Protein AF-A0A117QM31-F1 (afdb_monomer_lite)

Organism: NCBI:txid68231

InterPro domains:
  IPR046302 Protein of unknown function DUF6417 [PF19981] (13-149)

Structure (mmCIF, N/CA/C/O backbone):
data_AF-A0A117QM31-F1
#
_entry.id   AF-A0A117QM31-F1
#
loop_
_atom_site.group_PDB
_atom_site.id
_atom_site.type_symbol
_atom_site.label_atom_id
_atom_site.label_alt_id
_atom_site.label_comp_id
_atom_site.label_asym_id
_atom_site.label_entity_id
_atom_site.label_seq_id
_atom_site.pdbx_PDB_ins_code
_atom_site.Cartn_x
_atom_site.Cartn_y
_atom_site.Cartn_z
_atom_site.occupancy
_atom_site.B_iso_or_equiv
_atom_site.auth_seq_id
_atom_site.auth_comp_id
_atom_site.auth_asym_id
_atom_site.auth_atom_id
_atom_site.pdbx_PDB_model_num
ATOM 1 N N . MET A 1 1 ? 9.780 -28.186 -18.982 1.00 43.31 1 MET A N 1
ATOM 2 C CA . MET A 1 1 ? 9.742 -26.872 -19.661 1.00 43.31 1 MET A CA 1
ATOM 3 C C . MET A 1 1 ? 8.380 -26.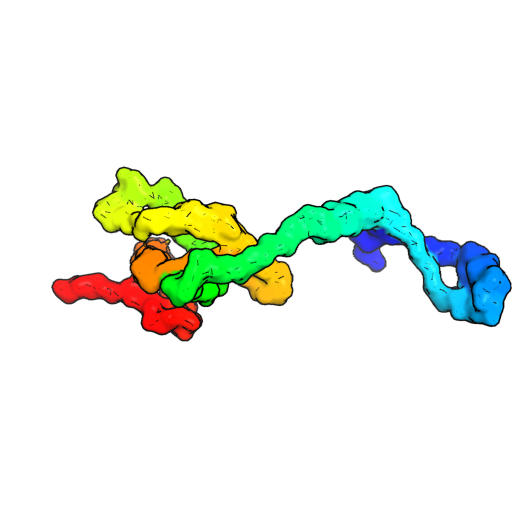261 -19.360 1.00 43.31 1 MET A C 1
ATOM 5 O O . MET A 1 1 ? 7.386 -26.918 -19.627 1.00 43.31 1 MET A O 1
ATOM 9 N N . ASN A 1 2 ? 8.326 -25.115 -18.677 1.00 41.25 2 ASN A N 1
ATOM 10 C CA . ASN A 1 2 ? 7.071 -24.529 -18.189 1.00 41.25 2 ASN A CA 1
ATOM 11 C C . ASN A 1 2 ? 6.237 -24.021 -19.381 1.00 41.25 2 ASN A C 1
ATOM 13 O O . ASN A 1 2 ? 6.721 -23.167 -20.121 1.00 41.25 2 ASN A O 1
ATOM 17 N N . ALA A 1 3 ? 5.011 -24.520 -19.568 1.00 49.22 3 ALA A N 1
ATOM 18 C CA . ALA A 1 3 ? 4.142 -24.196 -20.712 1.00 49.22 3 ALA A CA 1
ATOM 19 C C . ALA A 1 3 ? 3.896 -22.682 -20.905 1.00 49.22 3 ALA A C 1
ATOM 21 O O . ALA A 1 3 ? 3.696 -22.218 -22.026 1.00 49.22 3 ALA A O 1
ATOM 22 N N . ALA A 1 4 ? 3.991 -21.894 -19.829 1.00 49.44 4 ALA A N 1
ATOM 23 C CA . ALA A 1 4 ? 3.883 -20.437 -19.871 1.00 49.44 4 ALA A CA 1
ATOM 24 C C . ALA A 1 4 ? 5.011 -19.756 -20.675 1.00 49.44 4 ALA A C 1
ATOM 26 O O . ALA A 1 4 ? 4.765 -18.759 -21.348 1.00 49.44 4 ALA A O 1
ATOM 27 N N . ALA A 1 5 ? 6.235 -20.300 -20.659 1.00 55.59 5 ALA A N 1
ATOM 28 C CA . ALA A 1 5 ? 7.356 -19.742 -21.422 1.00 55.59 5 ALA A CA 1
ATOM 29 C C . ALA A 1 5 ? 7.197 -19.992 -22.933 1.00 55.59 5 ALA A C 1
ATOM 31 O O . ALA A 1 5 ? 7.524 -19.126 -23.740 1.00 55.59 5 ALA A O 1
ATOM 32 N N . SER A 1 6 ? 6.628 -21.142 -23.306 1.00 61.22 6 SER A N 1
ATOM 33 C CA . SER A 1 6 ? 6.392 -21.542 -24.699 1.00 61.22 6 SER A CA 1
ATOM 34 C C . SER A 1 6 ? 5.368 -20.661 -25.425 1.00 61.22 6 SER A C 1
ATOM 36 O O . SER A 1 6 ? 5.421 -20.539 -26.640 1.00 61.22 6 SER A O 1
ATOM 38 N N . CYS A 1 7 ? 4.445 -20.027 -24.696 1.00 79.94 7 CYS A N 1
ATOM 39 C CA . CYS A 1 7 ? 3.440 -19.119 -25.262 1.00 79.94 7 CYS A CA 1
ATOM 40 C C . CYS A 1 7 ? 4.020 -17.742 -25.640 1.00 79.94 7 CYS A C 1
ATOM 42 O O . CYS A 1 7 ? 3.477 -17.054 -26.501 1.00 79.94 7 CYS A O 1
ATOM 44 N N . LEU A 1 8 ? 5.118 -17.322 -25.005 1.00 88.31 8 LEU A N 1
ATOM 45 C CA . LEU A 1 8 ? 5.682 -15.973 -25.158 1.00 88.31 8 LEU A CA 1
ATOM 46 C C . LEU A 1 8 ? 6.841 -15.924 -26.160 1.00 88.31 8 LEU A C 1
ATOM 48 O O . LEU A 1 8 ? 7.076 -14.898 -26.802 1.00 88.31 8 LEU A O 1
ATOM 52 N N . VAL A 1 9 ? 7.566 -17.031 -26.298 1.00 90.81 9 VAL A N 1
ATOM 53 C CA . VAL A 1 9 ? 8.723 -17.151 -27.185 1.00 90.81 9 VAL A CA 1
ATOM 54 C C . VAL A 1 9 ? 8.710 -18.483 -27.916 1.00 90.81 9 VAL A C 1
ATOM 56 O O . VAL A 1 9 ? 8.513 -19.539 -27.321 1.00 90.81 9 VAL A O 1
ATOM 59 N N . GLU A 1 10 ? 9.000 -18.419 -29.209 1.00 91.06 10 GLU A N 1
ATOM 60 C CA . GLU A 1 10 ? 9.256 -19.582 -30.049 1.00 91.06 10 GLU A CA 1
ATOM 61 C C . GLU A 1 10 ? 10.762 -19.694 -30.275 1.00 91.06 10 GLU A C 1
ATOM 63 O O . GLU A 1 10 ? 11.402 -18.750 -30.750 1.00 91.06 10 GLU A O 1
ATOM 68 N N . LEU A 1 11 ? 11.336 -20.834 -29.892 1.00 91.50 11 LEU A N 1
ATOM 69 C CA . LEU A 1 11 ? 12.743 -21.136 -30.132 1.00 91.50 11 LEU A CA 1
ATOM 70 C C . LEU A 1 11 ? 12.936 -21.527 -31.594 1.00 91.50 11 LEU A C 1
ATOM 72 O O . LEU A 1 11 ? 12.170 -22.326 -32.122 1.00 91.50 11 LEU A O 1
ATOM 76 N N . ALA A 1 12 ? 13.985 -20.991 -32.209 1.00 89.69 12 ALA A N 1
ATOM 77 C CA . ALA A 1 12 ? 14.361 -21.343 -33.565 1.00 89.69 12 ALA A CA 1
ATOM 78 C C . ALA A 1 12 ? 14.808 -22.805 -33.635 1.00 89.69 12 ALA A C 1
ATOM 80 O O . ALA A 1 12 ? 15.574 -23.288 -32.783 1.00 89.69 12 ALA A O 1
ATOM 81 N N . GLU A 1 13 ? 14.377 -23.490 -34.686 1.00 89.69 13 GLU A N 1
ATOM 82 C CA . GLU A 1 13 ? 14.773 -24.868 -34.935 1.00 89.69 13 GLU A CA 1
ATOM 83 C C . GLU A 1 13 ? 16.261 -24.968 -35.306 1.00 89.69 13 GLU A C 1
ATOM 85 O O . GLU A 1 13 ? 16.993 -23.980 -35.430 1.00 89.69 13 GLU A O 1
ATOM 90 N N . ARG A 1 14 ? 16.780 -26.194 -35.410 1.00 89.06 14 ARG A N 1
ATOM 91 C CA . ARG A 1 14 ? 18.199 -26.410 -35.729 1.00 89.06 14 ARG A CA 1
ATOM 92 C C . ARG A 1 14 ? 18.572 -25.827 -37.097 1.00 89.06 14 ARG A C 1
ATOM 94 O O . ARG A 1 14 ? 19.635 -25.217 -37.197 1.00 89.06 14 ARG A O 1
ATOM 101 N N . ASP A 1 15 ? 17.695 -25.964 -38.085 1.00 92.12 15 ASP A N 1
ATOM 102 C CA . ASP A 1 15 ? 17.953 -25.528 -39.459 1.00 92.12 15 ASP A CA 1
ATOM 103 C C . ASP A 1 15 ? 17.874 -24.004 -39.587 1.00 92.12 15 ASP A C 1
ATOM 105 O O . ASP A 1 15 ? 18.784 -23.381 -40.132 1.00 92.12 15 ASP A O 1
ATOM 109 N N . GLU A 1 16 ? 16.883 -23.379 -38.949 1.00 91.00 16 GLU A N 1
ATOM 110 C CA . GLU A 1 16 ? 16.785 -21.918 -38.848 1.00 91.00 16 GLU A CA 1
ATOM 111 C C . GLU A 1 16 ? 18.020 -21.314 -38.154 1.00 91.00 16 GLU A C 1
ATOM 113 O O . GLU A 1 16 ? 18.560 -20.291 -38.581 1.00 91.00 16 GLU A O 1
ATOM 118 N N . ARG A 1 17 ? 18.531 -21.964 -37.096 1.00 93.06 17 ARG A N 1
ATOM 119 C CA . ARG A 1 17 ? 19.780 -21.544 -36.432 1.00 93.06 17 ARG A CA 1
ATOM 120 C C . ARG A 1 17 ? 21.008 -21.714 -37.322 1.00 93.06 17 ARG A C 1
ATOM 122 O O . ARG A 1 17 ? 21.932 -20.903 -37.220 1.00 93.06 17 ARG A O 1
ATOM 129 N N . ALA A 1 18 ? 21.052 -22.743 -38.166 1.00 92.62 18 ALA A N 1
ATOM 130 C CA . ALA A 1 18 ? 22.141 -22.947 -39.117 1.00 92.62 18 ALA A CA 1
ATOM 131 C C . ALA A 1 18 ? 22.131 -21.864 -40.207 1.00 92.62 18 ALA A C 1
ATOM 133 O O . ALA A 1 18 ? 23.174 -21.263 -40.472 1.00 92.62 18 ALA A O 1
ATOM 134 N N . GLU A 1 19 ? 20.956 -21.534 -40.750 1.00 92.50 19 GLU A N 1
ATOM 135 C CA . GLU A 1 19 ? 20.784 -20.435 -41.705 1.00 92.50 19 GLU A CA 1
ATOM 136 C C . GLU A 1 19 ? 21.201 -19.089 -41.088 1.00 92.50 19 GLU A C 1
ATOM 138 O O . GLU A 1 19 ? 21.981 -18.335 -41.673 1.00 92.50 19 GLU A O 1
ATOM 143 N N . LEU A 1 20 ? 20.762 -18.812 -39.856 1.00 91.88 20 LEU A N 1
ATOM 144 C CA . LEU A 1 20 ? 21.165 -17.616 -39.113 1.00 91.88 20 LEU A CA 1
ATOM 145 C C . LEU A 1 20 ? 22.677 -17.569 -38.857 1.00 91.88 20 LEU A C 1
ATOM 147 O O . LEU A 1 20 ? 23.284 -16.505 -38.975 1.00 91.88 20 LEU A O 1
ATOM 151 N N . SER A 1 21 ? 23.297 -18.707 -38.533 1.00 93.62 21 SER A N 1
ATOM 152 C CA . SER A 1 21 ? 24.749 -18.792 -38.322 1.00 93.62 21 SER A CA 1
ATOM 153 C C . SER A 1 21 ? 25.527 -18.471 -39.597 1.00 93.62 21 SER A C 1
ATOM 155 O O . SER A 1 21 ? 26.511 -17.733 -39.545 1.00 93.62 21 SER A O 1
ATOM 157 N N . ALA A 1 22 ? 25.061 -18.982 -40.741 1.00 95.19 22 ALA A N 1
ATOM 158 C CA . ALA A 1 22 ? 25.653 -18.707 -42.045 1.00 95.19 22 ALA A CA 1
ATOM 159 C C . ALA A 1 22 ? 25.530 -17.221 -42.416 1.00 95.19 22 ALA A C 1
ATOM 161 O O . ALA A 1 22 ? 26.513 -16.605 -42.820 1.00 95.19 22 ALA A O 1
ATOM 162 N N . ARG A 1 23 ? 24.353 -16.614 -42.205 1.00 94.62 23 ARG A N 1
ATOM 163 C CA . ARG A 1 23 ? 24.112 -15.188 -42.498 1.00 94.62 23 ARG A CA 1
ATOM 164 C C . ARG A 1 23 ? 24.924 -14.248 -41.607 1.00 94.62 23 ARG A C 1
ATOM 166 O O . ARG A 1 23 ? 25.343 -13.193 -42.066 1.00 94.62 23 ARG A O 1
ATOM 173 N N . LEU A 1 24 ? 25.143 -14.611 -40.342 1.00 93.88 24 LEU A N 1
ATOM 174 C CA . LEU A 1 24 ? 25.877 -13.786 -39.376 1.00 93.88 24 LEU A CA 1
ATOM 175 C C . LEU A 1 24 ? 27.393 -14.041 -39.371 1.00 93.88 24 LEU A C 1
ATOM 177 O O . LEU A 1 24 ? 28.107 -13.369 -38.627 1.00 93.88 24 LEU A O 1
ATOM 181 N N . GLY A 1 25 ? 27.883 -15.023 -40.137 1.00 94.88 25 GLY A N 1
ATOM 182 C CA . GLY A 1 25 ? 29.301 -15.395 -40.174 1.00 94.88 25 GLY A CA 1
ATOM 183 C C . GLY A 1 25 ? 29.847 -15.916 -38.838 1.00 94.88 25 GLY A C 1
ATOM 184 O O . GLY A 1 25 ? 31.057 -15.915 -38.623 1.00 94.88 25 GLY A O 1
ATOM 185 N N . ARG A 1 26 ? 28.971 -16.332 -37.911 1.00 94.12 26 ARG A N 1
ATOM 186 C CA . ARG A 1 26 ? 29.349 -16.842 -36.586 1.00 94.12 26 ARG A CA 1
ATOM 187 C C . ARG A 1 26 ? 28.333 -17.859 -36.059 1.00 94.12 26 ARG A C 1
ATOM 189 O O . ARG A 1 26 ? 27.147 -17.727 -36.355 1.00 94.12 26 ARG A O 1
ATOM 196 N N . PRO A 1 27 ? 28.747 -18.822 -35.218 1.00 93.25 27 PRO A N 1
ATOM 197 C CA . PRO A 1 27 ? 27.827 -19.811 -34.661 1.00 93.25 27 PRO A CA 1
ATOM 198 C C . PRO A 1 27 ? 26.738 -19.193 -33.767 1.00 93.25 27 PRO A C 1
ATOM 200 O O . PRO A 1 27 ? 27.039 -18.519 -32.778 1.00 93.25 27 PRO A O 1
ATOM 203 N N . VAL A 1 28 ? 25.472 -19.492 -34.062 1.00 93.31 28 VAL A N 1
ATOM 204 C CA . VAL A 1 28 ? 24.299 -19.128 -33.253 1.00 93.31 28 VAL A CA 1
ATOM 205 C C . VAL A 1 28 ? 23.894 -20.318 -32.385 1.00 93.31 28 VAL A C 1
ATOM 207 O O . VAL A 1 28 ? 23.350 -21.311 -32.861 1.00 93.31 28 VAL A O 1
ATOM 210 N N . ARG A 1 29 ? 24.161 -20.229 -31.076 1.00 91.44 29 ARG A N 1
ATOM 211 C CA . ARG A 1 29 ? 23.868 -21.319 -30.123 1.00 91.44 29 ARG A CA 1
ATOM 212 C C . ARG A 1 29 ? 22.375 -21.438 -29.803 1.00 91.44 29 ARG A C 1
ATOM 214 O O . ARG A 1 29 ? 21.865 -22.541 -29.616 1.00 91.44 29 ARG A O 1
ATOM 221 N N . TRP A 1 30 ? 21.666 -20.316 -29.791 1.00 91.06 30 TRP A N 1
ATOM 222 C CA . TRP A 1 30 ? 20.224 -20.235 -29.587 1.00 91.06 30 TRP A CA 1
ATOM 223 C C . TRP A 1 30 ? 19.682 -19.023 -30.344 1.00 91.06 30 TRP A C 1
ATOM 225 O O . TRP A 1 30 ? 20.381 -18.023 -30.503 1.00 91.06 30 TRP A O 1
ATOM 235 N N . ALA A 1 31 ? 18.443 -19.120 -30.808 1.00 90.62 31 ALA A N 1
ATOM 236 C CA . ALA A 1 31 ? 17.690 -17.992 -31.328 1.00 90.62 31 ALA A CA 1
ATOM 237 C C . ALA A 1 31 ? 16.227 -18.180 -30.930 1.00 90.62 31 ALA A C 1
ATOM 239 O O . ALA A 1 31 ? 15.764 -19.310 -30.775 1.00 90.62 31 ALA A O 1
ATOM 240 N N . ALA A 1 32 ? 15.526 -17.075 -30.715 1.00 91.06 32 ALA A N 1
ATOM 241 C CA . ALA A 1 32 ? 14.117 -17.078 -30.367 1.00 91.06 32 ALA A CA 1
ATOM 242 C C . ALA A 1 32 ? 13.434 -15.877 -31.012 1.00 91.06 32 ALA A C 1
ATOM 244 O O . ALA A 1 32 ? 14.038 -14.807 -31.130 1.00 91.06 32 ALA A O 1
ATOM 245 N N . ARG A 1 33 ? 12.166 -16.038 -31.382 1.00 90.44 33 ARG A N 1
ATOM 246 C CA . ARG A 1 33 ? 11.292 -14.933 -31.777 1.00 90.44 33 ARG A CA 1
ATOM 247 C C . ARG A 1 33 ? 10.183 -14.770 -30.746 1.00 90.44 33 ARG A C 1
ATOM 249 O O . ARG A 1 33 ? 9.659 -15.752 -30.228 1.00 90.44 33 ARG A O 1
ATOM 256 N N . LEU A 1 34 ? 9.821 -13.523 -30.451 1.00 92.69 34 LEU A N 1
ATOM 257 C CA . LEU A 1 34 ? 8.624 -13.248 -29.659 1.00 92.69 34 LEU A CA 1
ATOM 258 C C . LEU A 1 34 ? 7.390 -13.679 -30.458 1.00 92.69 34 LEU A C 1
ATOM 260 O O . LEU A 1 34 ? 7.255 -13.307 -31.631 1.00 92.69 34 LEU A O 1
ATOM 264 N N . THR A 1 35 ? 6.492 -14.415 -29.809 1.00 92.81 35 THR A N 1
ATOM 265 C CA . THR A 1 35 ? 5.146 -14.683 -30.332 1.00 92.81 35 THR A CA 1
ATOM 266 C C . THR A 1 35 ? 4.326 -13.389 -30.354 1.00 92.81 35 THR A C 1
ATOM 268 O O . THR A 1 35 ? 4.776 -12.343 -29.876 1.00 92.81 35 THR A O 1
ATOM 271 N N . ARG A 1 36 ? 3.096 -13.426 -30.886 1.00 92.44 36 ARG A N 1
ATOM 272 C CA . ARG A 1 36 ? 2.185 -12.268 -30.797 1.00 92.44 36 ARG A CA 1
ATOM 273 C C . ARG A 1 36 ? 1.912 -11.902 -29.336 1.00 92.44 36 ARG A C 1
ATOM 275 O O . ARG A 1 36 ? 2.125 -10.761 -28.953 1.00 92.44 36 ARG A O 1
ATOM 282 N N . GLN A 1 37 ? 1.596 -12.897 -28.510 1.00 91.62 37 GLN A N 1
ATOM 283 C CA . GLN A 1 37 ? 1.377 -12.736 -27.073 1.00 91.62 37 GLN A CA 1
ATOM 284 C C . GLN A 1 37 ? 2.633 -12.216 -26.359 1.00 91.62 37 GLN A C 1
ATOM 286 O O . GLN A 1 37 ? 2.539 -11.348 -25.497 1.00 91.62 37 GLN A O 1
ATOM 291 N N . GLY A 1 38 ? 3.822 -12.696 -26.738 1.00 92.25 38 GLY A N 1
ATOM 292 C CA . GLY A 1 38 ? 5.091 -12.192 -26.211 1.00 92.25 38 GLY A CA 1
ATOM 293 C C . GLY A 1 38 ? 5.357 -10.729 -26.570 1.00 92.25 38 GLY A C 1
ATOM 294 O O . GLY A 1 38 ? 5.857 -9.973 -25.737 1.00 92.25 38 GLY A O 1
ATOM 295 N N . ARG A 1 39 ? 4.999 -10.306 -27.789 1.00 93.44 39 ARG A N 1
ATOM 296 C CA . ARG A 1 39 ? 5.086 -8.900 -28.218 1.00 93.44 39 ARG A CA 1
ATOM 297 C C . ARG A 1 39 ? 4.091 -8.021 -27.471 1.00 93.44 39 ARG A C 1
ATOM 299 O O . ARG A 1 39 ? 4.497 -6.968 -26.990 1.00 93.44 39 ARG A O 1
ATOM 306 N N . ASP A 1 40 ? 2.847 -8.469 -27.328 1.00 93.38 40 ASP A N 1
ATOM 307 C CA . ASP A 1 40 ? 1.803 -7.738 -26.604 1.00 93.38 40 ASP A CA 1
ATOM 308 C C . ASP A 1 40 ? 2.169 -7.577 -25.126 1.00 93.38 40 ASP A C 1
ATOM 310 O O . ASP A 1 40 ? 2.065 -6.482 -24.580 1.00 93.38 40 ASP A O 1
ATOM 314 N N . LEU A 1 41 ? 2.692 -8.631 -24.490 1.00 87.19 41 LEU A N 1
ATOM 315 C CA . LEU A 1 41 ? 3.193 -8.567 -23.118 1.00 87.19 41 LEU A CA 1
ATOM 316 C C . LEU A 1 41 ? 4.351 -7.574 -22.982 1.00 87.19 41 LEU A C 1
ATOM 318 O O . LEU A 1 41 ? 4.386 -6.798 -22.030 1.00 87.19 41 LEU A O 1
ATOM 322 N N . LEU A 1 42 ? 5.307 -7.596 -23.914 1.00 88.00 42 LEU A N 1
ATOM 323 C CA . LEU A 1 42 ? 6.457 -6.695 -23.873 1.00 88.00 42 LEU A CA 1
ATOM 324 C C . LEU A 1 42 ? 6.045 -5.237 -24.111 1.00 88.00 42 LEU A C 1
ATOM 326 O O . LEU A 1 42 ? 6.581 -4.344 -23.455 1.00 88.00 42 LEU A O 1
ATOM 330 N N . LEU A 1 43 ? 5.082 -4.996 -25.003 1.00 90.81 43 LEU A N 1
ATOM 331 C CA . LEU A 1 43 ? 4.476 -3.682 -25.196 1.00 90.81 43 LEU A CA 1
ATOM 332 C C . LEU A 1 43 ? 3.761 -3.233 -23.920 1.00 90.81 43 LEU A C 1
ATOM 334 O O . LEU A 1 43 ? 4.089 -2.179 -23.390 1.00 90.81 43 LEU A O 1
ATOM 338 N N . TYR A 1 44 ? 2.870 -4.064 -23.375 1.00 81.81 44 TYR A N 1
ATOM 339 C CA . TYR A 1 44 ? 2.133 -3.774 -22.147 1.00 81.81 44 TYR A CA 1
ATOM 340 C C . TYR A 1 44 ? 3.071 -3.452 -20.981 1.00 81.81 44 TYR A C 1
ATOM 342 O O . TYR A 1 44 ? 2.910 -2.429 -20.324 1.00 81.81 44 TYR A O 1
ATOM 350 N N . ALA A 1 45 ? 4.092 -4.282 -20.752 1.00 79.75 45 ALA A N 1
ATOM 351 C CA . ALA A 1 45 ? 5.060 -4.080 -19.680 1.00 79.75 45 ALA A CA 1
ATOM 352 C C . ALA A 1 45 ? 5.851 -2.770 -19.836 1.00 79.75 45 ALA A C 1
ATOM 3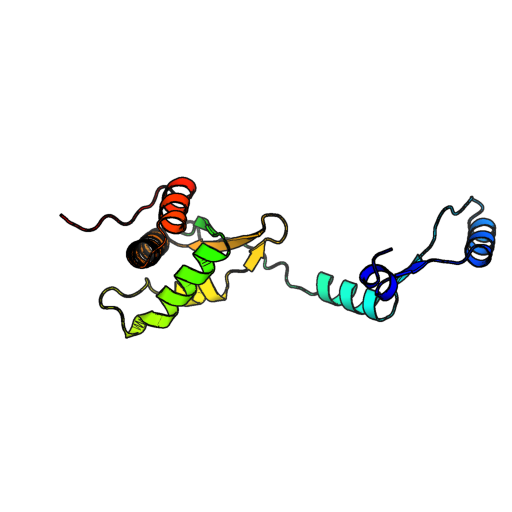54 O O . ALA A 1 45 ? 6.141 -2.124 -18.834 1.00 79.75 45 ALA A O 1
ATOM 355 N N . ARG A 1 46 ? 6.181 -2.365 -21.070 1.00 76.38 46 ARG A N 1
ATOM 356 C CA . ARG A 1 46 ? 6.850 -1.083 -21.358 1.00 76.38 46 ARG A CA 1
ATOM 357 C C . ARG A 1 46 ? 5.917 0.120 -21.268 1.00 76.38 46 ARG A C 1
ATOM 359 O O . ARG A 1 46 ? 6.379 1.214 -20.973 1.00 76.38 46 ARG A O 1
ATOM 366 N N . SER A 1 47 ? 4.638 -0.077 -21.563 1.00 75.44 47 SER A N 1
ATOM 367 C CA . SER A 1 47 ? 3.606 0.957 -21.504 1.00 75.44 47 SER A CA 1
ATOM 368 C C . SER A 1 47 ? 3.040 1.149 -20.107 1.00 75.44 47 SER A C 1
ATOM 370 O O . SER A 1 47 ? 2.336 2.131 -19.881 1.00 75.44 47 SER A O 1
ATOM 372 N N . GLN A 1 48 ? 3.321 0.240 -19.169 1.00 63.78 48 GLN A N 1
ATOM 373 C CA . GLN A 1 48 ? 3.000 0.505 -17.779 1.00 63.78 48 GLN A CA 1
ATOM 374 C C . GLN A 1 48 ? 3.736 1.775 -17.359 1.00 63.78 48 GLN A C 1
ATOM 376 O O . GLN A 1 48 ? 4.961 1.828 -17.498 1.00 63.78 48 GLN A O 1
ATOM 381 N N . PRO A 1 49 ? 3.016 2.782 -16.841 1.00 55.56 49 PRO A N 1
ATOM 382 C CA . PRO A 1 49 ? 3.663 3.926 -16.245 1.00 55.56 49 PRO A CA 1
ATOM 383 C C . PRO A 1 49 ? 4.571 3.378 -15.151 1.00 55.56 49 PRO A C 1
ATOM 385 O O . PRO A 1 49 ? 4.100 2.811 -14.162 1.00 55.56 49 PRO A O 1
ATOM 388 N N . PHE A 1 50 ? 5.881 3.527 -15.327 1.00 51.84 50 PHE A N 1
ATOM 389 C CA . PHE A 1 50 ? 6.735 3.654 -14.167 1.00 51.84 50 PHE A CA 1
ATOM 390 C C . PHE A 1 50 ? 6.319 5.005 -13.602 1.00 51.84 50 PHE A C 1
ATOM 392 O O . PHE A 1 50 ? 6.757 6.036 -14.104 1.00 51.84 50 PHE A O 1
ATOM 399 N N . ALA A 1 51 ? 5.313 5.004 -12.720 1.00 55.19 51 ALA A N 1
ATOM 400 C CA . ALA A 1 51 ? 4.897 6.224 -12.060 1.00 55.19 51 ALA A CA 1
ATOM 401 C C . ALA A 1 51 ? 6.165 6.756 -11.412 1.00 55.19 51 ALA A C 1
ATOM 403 O O . ALA A 1 51 ? 6.764 6.075 -10.576 1.00 55.19 51 ALA A O 1
ATOM 404 N N . ASP A 1 52 ? 6.639 7.892 -11.910 1.00 53.69 52 ASP A N 1
ATOM 405 C CA . ASP A 1 52 ? 7.772 8.551 -11.311 1.00 53.69 52 ASP A CA 1
ATOM 406 C C . ASP A 1 52 ? 7.321 8.879 -9.892 1.00 53.69 52 ASP A C 1
ATOM 408 O O . ASP A 1 52 ? 6.374 9.638 -9.675 1.00 53.69 52 ASP A O 1
ATOM 412 N N . TYR A 1 53 ? 7.906 8.177 -8.928 1.00 60.34 53 TYR A N 1
ATOM 413 C CA . TYR A 1 53 ? 7.579 8.278 -7.514 1.00 60.34 53 TYR A CA 1
ATOM 414 C C . TYR A 1 53 ? 8.238 9.536 -6.958 1.00 60.34 53 TYR A C 1
ATOM 416 O O . TYR A 1 53 ? 8.981 9.488 -5.986 1.00 60.34 53 TYR A O 1
ATOM 424 N N . ALA A 1 54 ? 8.032 10.674 -7.610 1.00 66.25 54 ALA A N 1
ATOM 425 C CA . ALA A 1 54 ? 8.482 11.933 -7.068 1.00 66.25 54 ALA A CA 1
ATOM 426 C C . ALA A 1 54 ? 7.659 12.220 -5.809 1.00 66.25 54 ALA A C 1
ATOM 428 O O . ALA A 1 54 ? 6.426 12.139 -5.821 1.00 66.25 54 ALA A O 1
ATOM 429 N N . ALA A 1 55 ? 8.349 12.537 -4.714 1.00 72.81 55 ALA A N 1
ATOM 430 C CA . ALA A 1 55 ? 7.684 12.996 -3.509 1.00 72.81 55 ALA A CA 1
ATOM 431 C C . ALA A 1 55 ? 6.841 14.242 -3.853 1.00 72.81 55 ALA A C 1
ATOM 433 O O . ALA A 1 55 ? 7.359 15.149 -4.509 1.00 72.81 55 ALA A O 1
ATOM 434 N N . PRO A 1 56 ? 5.573 14.324 -3.413 1.00 81.00 56 PRO A N 1
ATOM 435 C CA . PRO A 1 56 ? 4.722 15.481 -3.689 1.00 81.00 56 PRO A CA 1
ATOM 436 C C . PRO A 1 56 ? 5.151 16.758 -2.945 1.00 81.00 56 PRO A C 1
ATOM 438 O O . PRO A 1 56 ? 4.546 17.805 -3.150 1.00 81.00 56 PRO A O 1
ATOM 441 N N . GLY A 1 57 ? 6.192 16.679 -2.112 1.00 85.00 57 GLY A N 1
ATOM 442 C CA . GLY A 1 57 ? 6.763 17.780 -1.344 1.00 85.00 57 GLY A CA 1
ATOM 443 C C . GLY A 1 57 ? 7.733 17.266 -0.267 1.00 85.00 57 GLY A C 1
ATOM 444 O O . GLY A 1 57 ? 7.802 16.053 -0.041 1.00 85.00 57 GLY A O 1
ATOM 445 N N . PRO A 1 58 ? 8.510 18.151 0.383 1.00 85.75 58 PRO A N 1
ATOM 446 C CA . PRO A 1 58 ? 9.452 17.792 1.451 1.00 85.75 58 PRO A CA 1
ATOM 447 C C . PRO A 1 58 ? 8.790 17.247 2.731 1.00 85.75 58 PRO A C 1
ATOM 449 O O . PRO A 1 58 ? 9.446 16.563 3.510 1.00 85.75 58 PRO A O 1
ATOM 452 N N . GLU A 1 59 ? 7.509 17.534 2.953 1.00 90.50 59 GLU A N 1
ATOM 453 C CA . GLU A 1 59 ? 6.697 17.041 4.071 1.00 90.50 59 GLU A CA 1
ATOM 454 C C . GLU A 1 59 ? 6.289 15.568 3.919 1.00 90.50 59 GLU A C 1
ATOM 456 O O . GLU A 1 59 ? 5.838 14.936 4.875 1.00 90.50 59 GLU A O 1
ATOM 461 N N . TYR A 1 60 ? 6.455 15.010 2.718 1.00 91.62 60 TYR A N 1
ATOM 462 C CA . TYR A 1 60 ? 6.079 13.642 2.414 1.00 91.62 60 TYR A CA 1
ATOM 463 C C . TYR A 1 60 ? 7.262 12.690 2.536 1.00 91.62 60 TYR A C 1
ATOM 465 O O . TYR A 1 60 ? 8.309 12.859 1.908 1.00 91.62 60 TYR A O 1
ATOM 473 N N . ARG A 1 61 ? 7.051 11.600 3.269 1.00 93.19 61 ARG A N 1
ATOM 474 C CA . ARG A 1 61 ? 8.003 10.501 3.393 1.00 93.19 61 ARG A CA 1
ATOM 475 C C . ARG A 1 61 ? 7.556 9.314 2.554 1.00 93.19 61 ARG A C 1
ATOM 477 O O . ARG A 1 61 ? 6.375 8.969 2.532 1.00 93.19 61 ARG A O 1
ATOM 484 N N . LEU A 1 62 ? 8.511 8.665 1.890 1.00 92.56 62 LEU A N 1
ATOM 485 C CA . LEU A 1 62 ? 8.266 7.371 1.263 1.00 92.56 62 LEU A CA 1
ATOM 486 C C . LEU A 1 62 ? 8.015 6.323 2.352 1.00 92.56 62 LEU A C 1
ATOM 488 O O . LEU A 1 62 ? 8.870 6.076 3.201 1.00 92.56 62 LEU A O 1
ATOM 492 N N . VAL A 1 63 ? 6.857 5.683 2.287 1.00 93.94 63 VAL A N 1
ATOM 493 C CA . VAL A 1 63 ? 6.439 4.595 3.162 1.00 93.94 63 VAL A CA 1
ATOM 494 C C . VAL A 1 63 ? 6.285 3.339 2.321 1.00 93.94 63 VAL A C 1
ATOM 496 O O . VAL A 1 63 ? 5.588 3.331 1.305 1.00 93.94 63 VAL A O 1
ATOM 499 N N . GLU A 1 64 ? 6.941 2.265 2.755 1.00 94.19 64 GLU A N 1
ATOM 500 C CA . GLU A 1 64 ? 6.804 0.947 2.149 1.00 94.19 64 GLU A CA 1
ATOM 501 C C . GLU A 1 64 ? 5.943 0.048 3.037 1.00 94.19 64 GLU A C 1
ATOM 503 O O . GLU A 1 64 ? 6.275 -0.194 4.201 1.00 94.19 64 GLU A O 1
ATOM 508 N N . LEU A 1 65 ? 4.849 -0.468 2.476 1.00 95.38 65 LEU A N 1
ATOM 509 C CA . LEU A 1 65 ? 3.919 -1.371 3.149 1.00 95.38 65 LEU A CA 1
ATOM 510 C C . LEU A 1 65 ? 3.970 -2.769 2.539 1.00 95.38 65 LEU A C 1
ATOM 512 O O . LEU A 1 65 ? 4.080 -2.945 1.328 1.00 95.38 65 LEU A O 1
ATOM 516 N N . MET A 1 66 ? 3.833 -3.789 3.376 1.00 94.62 66 MET A N 1
ATOM 517 C CA . MET A 1 66 ? 3.570 -5.148 2.905 1.00 94.62 66 MET A CA 1
ATOM 518 C C . MET A 1 66 ? 2.152 -5.270 2.337 1.00 94.62 66 MET A C 1
ATOM 520 O O . MET A 1 66 ? 1.288 -4.484 2.722 1.00 94.62 66 MET A O 1
ATOM 524 N N . PRO A 1 67 ? 1.870 -6.271 1.479 1.00 94.81 67 PRO A N 1
ATOM 525 C CA . PRO A 1 67 ? 0.515 -6.529 0.997 1.00 94.81 67 PRO A CA 1
ATOM 526 C C . PRO A 1 67 ? -0.521 -6.608 2.126 1.00 94.81 67 PRO A C 1
ATOM 528 O O . PRO A 1 67 ? -1.527 -5.917 2.050 1.00 94.81 67 PRO A O 1
ATOM 531 N N . SER A 1 68 ? -0.232 -7.315 3.227 1.00 94.06 68 SER A N 1
ATOM 532 C CA . SER A 1 68 ? -1.169 -7.407 4.360 1.00 94.06 68 SER A CA 1
ATOM 533 C C . SER A 1 68 ? -1.396 -6.072 5.080 1.00 94.06 68 SER A C 1
ATOM 535 O O . SER A 1 68 ? -2.518 -5.762 5.469 1.00 94.06 68 SER A O 1
ATOM 537 N N . GLN A 1 69 ? -0.357 -5.240 5.212 1.00 96.12 69 GLN A N 1
ATOM 538 C CA . GLN A 1 69 ? -0.497 -3.884 5.753 1.00 96.12 69 GLN A CA 1
ATOM 539 C C . GLN A 1 69 ? -1.326 -3.003 4.811 1.00 96.12 69 GLN A C 1
ATOM 541 O O . GLN A 1 69 ? -2.182 -2.256 5.273 1.00 96.12 69 GLN A O 1
ATOM 546 N N . MET A 1 70 ? -1.104 -3.107 3.498 1.00 96.81 70 MET A N 1
ATOM 547 C CA . MET A 1 70 ? -1.887 -2.389 2.492 1.00 96.81 70 MET A CA 1
ATOM 548 C C . MET A 1 70 ? -3.363 -2.811 2.527 1.00 96.81 70 MET A C 1
ATOM 550 O O . MET A 1 70 ? -4.239 -1.952 2.487 1.00 96.81 70 MET A O 1
ATOM 554 N N . ASP A 1 71 ? -3.653 -4.104 2.668 1.00 95.94 71 ASP A N 1
ATOM 555 C CA . ASP A 1 71 ? -5.025 -4.608 2.782 1.00 95.94 71 ASP A CA 1
ATOM 556 C C . ASP A 1 71 ? -5.718 -4.091 4.051 1.00 95.94 71 ASP A C 1
ATOM 558 O O . ASP A 1 71 ? -6.859 -3.625 3.989 1.00 95.94 71 ASP A O 1
ATOM 562 N N . ALA A 1 72 ? -5.015 -4.085 5.190 1.00 95.62 72 ALA A N 1
ATOM 563 C CA . ALA A 1 72 ? -5.532 -3.528 6.439 1.00 95.62 72 ALA A CA 1
ATOM 564 C C . ALA A 1 72 ? -5.851 -2.027 6.316 1.00 95.62 72 ALA A C 1
ATOM 566 O O . ALA A 1 72 ? -6.894 -1.574 6.789 1.00 95.62 72 ALA A O 1
ATOM 567 N N . ILE A 1 73 ? -4.987 -1.258 5.646 1.00 96.88 73 ILE A N 1
ATOM 568 C CA . ILE A 1 73 ? -5.201 0.178 5.450 1.00 96.88 73 ILE A CA 1
ATOM 569 C C . ILE A 1 73 ? -6.309 0.466 4.438 1.00 96.88 73 ILE A C 1
ATOM 571 O O . ILE A 1 73 ? -7.110 1.360 4.687 1.00 96.88 73 ILE A O 1
ATOM 575 N N . ARG A 1 74 ? -6.438 -0.315 3.361 1.00 97.44 74 ARG A N 1
ATOM 576 C CA . ARG A 1 74 ? -7.579 -0.206 2.436 1.00 97.44 74 ARG A CA 1
ATOM 577 C C . ARG A 1 74 ? -8.908 -0.433 3.144 1.00 97.44 74 ARG A C 1
ATOM 579 O O . ARG A 1 74 ? -9.862 0.304 2.907 1.00 97.44 74 ARG A O 1
ATOM 586 N N . LEU A 1 75 ? -8.968 -1.430 4.029 1.00 96.25 75 LEU A N 1
ATOM 587 C CA . LEU A 1 75 ? -10.150 -1.659 4.854 1.00 96.25 75 LEU A CA 1
ATOM 588 C C . LEU A 1 75 ? -10.412 -0.459 5.772 1.00 96.25 75 LEU A C 1
ATOM 590 O O . LEU A 1 75 ? -11.531 0.046 5.800 1.00 96.25 75 LEU A O 1
ATOM 594 N N . PHE A 1 76 ? -9.389 0.024 6.479 1.00 96.31 76 PHE A N 1
ATOM 595 C CA . PHE A 1 76 ? -9.503 1.186 7.361 1.00 96.31 76 PHE A CA 1
ATOM 596 C C . PHE A 1 76 ? -10.030 2.431 6.629 1.00 96.31 76 PHE A C 1
ATOM 598 O O . PHE A 1 76 ? -11.001 3.030 7.087 1.00 96.31 76 PHE A O 1
ATOM 605 N N . THR A 1 77 ? -9.469 2.782 5.467 1.00 97.12 77 THR A N 1
ATOM 606 C CA . THR A 1 77 ? -9.928 3.944 4.690 1.00 97.12 77 THR A CA 1
ATOM 607 C C . THR A 1 77 ? -11.329 3.745 4.119 1.00 97.12 77 THR A C 1
ATOM 609 O O . THR A 1 77 ? -12.110 4.686 4.106 1.00 97.12 77 THR A O 1
ATOM 612 N N . SER A 1 78 ? -11.707 2.518 3.739 1.00 96.50 78 SER A N 1
ATOM 613 C CA . SER A 1 78 ? -13.072 2.221 3.267 1.00 96.50 78 SER A CA 1
ATOM 614 C C . SER A 1 78 ? -14.159 2.392 4.338 1.00 96.50 78 SER A C 1
ATOM 616 O O . SER A 1 78 ? -15.347 2.443 4.020 1.00 96.50 78 SER A O 1
ATOM 618 N N . LEU A 1 79 ? -13.765 2.458 5.613 1.00 96.25 79 LEU A N 1
ATOM 619 C CA . LEU A 1 79 ? -14.660 2.630 6.754 1.00 96.25 79 LEU A CA 1
ATOM 620 C C . LEU A 1 79 ? -14.692 4.076 7.271 1.00 96.25 79 LEU A C 1
ATOM 622 O O . LEU A 1 79 ? -15.301 4.298 8.316 1.00 96.25 79 LEU A O 1
ATOM 626 N N . ALA A 1 80 ? -14.082 5.042 6.572 1.00 92.69 80 ALA A N 1
ATOM 627 C CA . ALA A 1 80 ? -13.926 6.426 7.033 1.00 92.69 80 ALA A CA 1
ATOM 628 C C . ALA A 1 80 ? -15.217 7.027 7.619 1.00 92.69 80 ALA A C 1
ATOM 630 O O . ALA A 1 80 ? -15.223 7.443 8.775 1.00 92.69 80 ALA A O 1
ATOM 631 N N . ASP A 1 81 ? -16.331 6.949 6.887 1.00 93.19 81 ASP A N 1
ATOM 632 C CA . ASP A 1 81 ? -17.626 7.521 7.298 1.00 93.19 81 ASP A CA 1
ATOM 633 C C . ASP A 1 81 ? -18.287 6.810 8.494 1.00 93.19 81 ASP A C 1
ATOM 635 O O . ASP A 1 81 ? -19.295 7.271 9.029 1.00 93.19 81 ASP A O 1
ATOM 639 N N . ARG A 1 82 ? -17.763 5.649 8.901 1.00 95.44 82 ARG A N 1
ATOM 640 C CA . ARG A 1 82 ? -18.307 4.818 9.988 1.00 95.44 82 ARG A CA 1
ATOM 641 C C . ARG A 1 82 ? -17.454 4.859 11.251 1.00 95.44 82 ARG A C 1
ATOM 643 O O . ARG A 1 82 ? -17.897 4.380 12.294 1.00 95.44 82 ARG A O 1
ATOM 650 N N . LEU A 1 83 ? -16.231 5.376 11.163 1.00 94.75 83 LEU A N 1
ATOM 651 C CA . LEU A 1 83 ? -15.301 5.438 12.282 1.00 94.75 83 LEU A CA 1
ATOM 652 C C . LEU A 1 83 ? -15.458 6.760 13.034 1.00 94.75 83 LEU A C 1
ATOM 654 O O . LEU A 1 83 ? -15.594 7.823 12.436 1.00 94.75 83 LEU A O 1
ATOM 658 N N . GLN A 1 84 ? -15.396 6.700 14.366 1.00 94.62 84 GLN A N 1
ATOM 659 C CA . GLN A 1 84 ? -15.387 7.913 15.192 1.00 94.62 84 GLN A CA 1
ATOM 660 C C . GLN A 1 84 ? -14.075 8.693 15.036 1.00 94.62 84 GLN A C 1
ATOM 662 O O . GLN A 1 84 ? -14.080 9.920 15.026 1.00 94.62 84 GLN A O 1
ATOM 667 N N . ILE A 1 85 ? -12.957 7.975 14.895 1.00 94.31 85 ILE A N 1
ATOM 668 C CA . ILE A 1 85 ? -11.662 8.547 14.528 1.00 94.31 85 ILE A CA 1
ATOM 669 C C . ILE A 1 85 ? -11.457 8.253 13.048 1.00 94.31 85 ILE A C 1
ATOM 671 O O . ILE A 1 85 ? -11.168 7.118 12.663 1.00 94.31 85 ILE A O 1
ATOM 675 N N . GLN A 1 86 ? -11.657 9.276 12.224 1.00 94.38 86 GLN A N 1
ATOM 676 C CA . GLN A 1 86 ? -11.553 9.150 10.778 1.00 94.38 86 GLN A CA 1
ATOM 677 C C . GLN A 1 86 ? -10.084 9.034 10.333 1.00 94.38 86 GLN A C 1
ATOM 679 O O . GLN A 1 86 ? -9.184 9.556 11.005 1.00 94.38 86 GLN A O 1
ATOM 684 N N . PRO A 1 87 ? -9.820 8.362 9.198 1.00 96.75 87 PRO A N 1
ATOM 685 C CA . PRO A 1 87 ? -8.543 8.463 8.509 1.00 96.75 87 PRO A CA 1
ATOM 686 C C . PRO A 1 87 ? -8.172 9.926 8.248 1.00 96.75 87 PRO A C 1
ATOM 688 O O . PRO A 1 87 ? -9.045 10.772 8.055 1.00 96.75 87 PRO A O 1
ATOM 691 N N . GLN A 1 88 ? -6.876 10.228 8.222 1.00 97.12 88 GLN A N 1
ATOM 692 C CA . GLN A 1 88 ? -6.425 11.569 7.851 1.00 97.12 88 GLN A CA 1
ATOM 693 C C . GLN A 1 88 ? -6.865 11.921 6.421 1.00 97.12 88 GLN A C 1
ATOM 695 O O . GLN A 1 88 ? -6.922 11.020 5.575 1.00 97.12 88 GLN A O 1
ATOM 700 N N . PRO A 1 89 ? -7.142 13.209 6.137 1.00 93.25 89 PRO A N 1
ATOM 701 C CA . PRO A 1 89 ? -7.501 13.662 4.800 1.00 93.25 89 PRO A CA 1
ATOM 702 C C . PRO A 1 89 ? -6.509 13.184 3.737 1.00 93.25 89 PRO A C 1
ATOM 704 O O . PRO A 1 89 ? -5.313 13.007 3.997 1.00 93.25 89 PRO A O 1
ATOM 707 N N . ASP A 1 90 ? -7.040 12.935 2.542 1.00 91.88 90 ASP A N 1
ATOM 708 C CA . ASP A 1 90 ? -6.328 12.457 1.353 1.00 91.88 90 ASP A CA 1
ATOM 709 C C . ASP A 1 90 ? -5.633 11.090 1.501 1.00 91.88 90 ASP A C 1
ATOM 711 O O . ASP A 1 90 ? -5.069 10.581 0.531 1.00 91.88 90 ASP A O 1
ATOM 715 N N . LEU A 1 91 ? -5.686 10.434 2.671 1.00 95.44 91 LEU A N 1
ATOM 716 C CA . LEU A 1 91 ? -5.053 9.126 2.866 1.00 95.44 91 LEU A CA 1
ATOM 717 C C . LEU A 1 91 ? -5.652 8.066 1.932 1.00 95.44 91 LEU A C 1
ATOM 719 O O . LEU A 1 91 ? -4.911 7.240 1.402 1.00 95.44 91 LEU A O 1
ATOM 723 N N . GLU A 1 92 ? -6.965 8.094 1.692 1.00 94.69 92 GLU A N 1
ATOM 724 C CA . GLU A 1 92 ? -7.609 7.171 0.750 1.00 94.69 92 GLU A CA 1
ATOM 725 C C . GLU A 1 92 ? -7.066 7.352 -0.675 1.00 94.69 92 GLU A C 1
ATOM 727 O O . GLU A 1 92 ? -6.715 6.372 -1.338 1.00 94.69 92 GLU A O 1
ATOM 732 N N . ASP A 1 93 ? -6.922 8.598 -1.125 1.00 91.69 93 ASP A N 1
ATOM 733 C CA . ASP A 1 93 ? -6.373 8.906 -2.443 1.00 91.69 93 ASP A CA 1
ATOM 734 C C . ASP A 1 93 ? -4.912 8.468 -2.551 1.00 91.69 93 ASP A C 1
ATOM 736 O O . ASP A 1 93 ? -4.510 7.889 -3.563 1.00 91.69 93 ASP A O 1
ATOM 740 N N . ARG A 1 94 ? -4.118 8.638 -1.485 1.00 92.31 94 ARG A N 1
ATOM 741 C CA . ARG A 1 94 ? -2.738 8.127 -1.428 1.00 92.31 94 ARG A CA 1
ATOM 742 C C . ARG A 1 94 ? -2.682 6.602 -1.474 1.00 92.31 94 ARG A C 1
ATOM 744 O O . ARG A 1 94 ? -1.836 6.051 -2.172 1.00 92.31 94 ARG A O 1
ATOM 751 N N . VAL A 1 95 ? -3.585 5.911 -0.782 1.00 93.94 95 VAL A N 1
ATOM 752 C CA . VAL A 1 95 ? -3.696 4.441 -0.806 1.00 93.94 95 VAL A CA 1
ATOM 753 C C . VAL A 1 95 ? -4.118 3.940 -2.188 1.00 93.94 95 VAL A C 1
ATOM 755 O O . VAL A 1 95 ? -3.619 2.914 -2.655 1.00 93.94 95 VAL A O 1
ATOM 758 N N . ARG A 1 96 ? -5.002 4.672 -2.870 1.00 90.12 96 ARG A N 1
ATOM 759 C CA . ARG A 1 96 ? -5.445 4.375 -4.237 1.00 90.12 96 ARG A CA 1
ATOM 760 C C . ARG A 1 96 ? -4.343 4.620 -5.269 1.00 90.12 96 ARG A C 1
ATOM 762 O O . ARG A 1 96 ? -4.213 3.839 -6.207 1.00 90.12 96 ARG A O 1
ATOM 769 N N . ALA A 1 97 ? -3.552 5.675 -5.081 1.00 88.69 97 ALA A N 1
ATOM 770 C CA . ALA A 1 97 ? -2.418 6.029 -5.930 1.00 88.69 97 ALA A CA 1
ATOM 771 C C . ALA A 1 97 ? -1.136 5.238 -5.613 1.00 88.69 97 ALA A C 1
ATOM 773 O O . ALA A 1 97 ? -0.165 5.339 -6.362 1.00 88.69 97 ALA A O 1
ATOM 774 N N . ALA A 1 98 ? -1.109 4.462 -4.524 1.00 90.44 98 ALA A N 1
ATOM 775 C CA . ALA A 1 98 ? 0.028 3.624 -4.174 1.00 90.44 98 ALA A CA 1
ATOM 776 C C . ALA A 1 98 ? 0.320 2.631 -5.301 1.00 90.44 98 ALA A C 1
ATOM 778 O O . ALA A 1 98 ? -0.602 2.011 -5.840 1.00 90.44 98 ALA A O 1
ATOM 779 N N . VAL A 1 99 ? 1.596 2.421 -5.626 1.00 85.75 99 VAL A N 1
ATOM 780 C CA . VAL A 1 99 ? 1.970 1.437 -6.649 1.00 85.75 99 VAL A CA 1
ATOM 781 C C . VAL A 1 99 ? 2.792 0.289 -6.049 1.00 85.75 99 VAL A C 1
ATOM 783 O O . VAL A 1 99 ? 3.480 0.440 -5.032 1.00 85.75 99 VAL A O 1
ATOM 786 N N . PRO A 1 100 ? 2.666 -0.919 -6.618 1.00 87.19 100 PRO A N 1
ATOM 787 C CA . PRO A 1 100 ? 3.440 -2.059 -6.169 1.00 87.19 100 PRO A CA 1
ATOM 788 C C . PRO A 1 100 ? 4.868 -1.969 -6.716 1.00 87.19 100 PRO A C 1
ATOM 790 O O . PRO A 1 100 ? 5.083 -1.885 -7.927 1.00 87.19 100 PRO A O 1
ATOM 793 N N . ASP A 1 101 ? 5.857 -2.056 -5.836 1.00 84.88 101 ASP A N 1
ATOM 794 C CA . ASP A 1 101 ? 7.226 -2.363 -6.215 1.00 84.88 101 ASP A CA 1
ATOM 795 C C . ASP A 1 101 ? 7.381 -3.877 -6.398 1.00 84.88 101 ASP A C 1
ATOM 797 O O . ASP A 1 101 ? 7.420 -4.658 -5.444 1.00 84.88 101 ASP A O 1
ATOM 801 N N . ARG A 1 102 ? 7.494 -4.296 -7.661 1.00 75.69 102 ARG A N 1
ATOM 802 C CA . ARG A 1 102 ? 7.630 -5.709 -8.038 1.00 75.69 102 ARG A CA 1
ATOM 803 C C . ARG A 1 102 ? 8.932 -6.346 -7.562 1.00 75.69 102 ARG A C 1
ATOM 805 O O . ARG A 1 102 ? 8.975 -7.567 -7.461 1.00 75.69 102 ARG A O 1
ATOM 812 N N . MET A 1 103 ? 9.979 -5.561 -7.306 1.00 76.25 103 MET A N 1
ATOM 813 C CA . MET A 1 103 ? 11.270 -6.100 -6.871 1.00 76.25 103 MET A CA 1
ATOM 814 C C . MET A 1 103 ? 11.249 -6.449 -5.384 1.00 76.25 103 MET A C 1
ATOM 816 O O . MET A 1 103 ? 11.725 -7.513 -4.996 1.00 76.25 103 MET A O 1
ATOM 820 N N . SER A 1 104 ? 10.673 -5.574 -4.559 1.00 80.50 104 SER A N 1
ATOM 821 C CA . SER A 1 104 ? 10.590 -5.777 -3.109 1.00 80.50 104 SER A CA 1
ATOM 822 C C . SER A 1 104 ? 9.309 -6.487 -2.655 1.00 80.50 104 SER A C 1
ATOM 824 O O . SER A 1 104 ? 9.229 -6.934 -1.510 1.00 80.50 104 SER A O 1
ATOM 826 N N . GLY A 1 105 ? 8.297 -6.585 -3.523 1.00 87.06 105 GLY A N 1
ATOM 827 C CA . GLY A 1 105 ? 6.970 -7.087 -3.163 1.00 87.06 105 GLY A CA 1
ATOM 828 C C . GLY A 1 105 ? 6.214 -6.154 -2.211 1.00 87.06 105 GLY A C 1
ATOM 829 O O . GLY A 1 105 ? 5.270 -6.592 -1.551 1.00 87.06 105 GLY A O 1
ATOM 830 N N . ARG A 1 106 ? 6.643 -4.889 -2.100 1.00 91.75 106 ARG A N 1
ATOM 831 C CA . ARG A 1 106 ? 6.050 -3.871 -1.224 1.00 91.75 106 ARG A CA 1
ATOM 832 C C . ARG A 1 106 ? 5.194 -2.895 -2.017 1.00 91.75 106 ARG A C 1
ATOM 834 O O . ARG A 1 106 ? 5.382 -2.713 -3.213 1.00 91.75 106 ARG A O 1
ATOM 841 N N . TRP A 1 107 ? 4.276 -2.230 -1.340 1.00 93.69 107 TRP A N 1
ATOM 842 C CA . TRP A 1 107 ? 3.561 -1.072 -1.857 1.00 93.69 107 TRP A CA 1
ATOM 843 C C . TRP A 1 107 ? 4.263 0.202 -1.420 1.00 93.69 107 TRP A C 1
ATOM 845 O O . TRP A 1 107 ? 4.634 0.319 -0.254 1.00 93.69 107 TRP A O 1
ATOM 855 N N . ARG A 1 108 ? 4.420 1.154 -2.338 1.00 92.06 108 ARG A N 1
ATOM 856 C CA . ARG A 1 108 ? 5.031 2.456 -2.071 1.00 92.06 108 ARG A CA 1
ATOM 857 C C . ARG A 1 108 ? 3.990 3.557 -2.102 1.00 92.06 108 ARG A C 1
ATOM 859 O O . ARG A 1 108 ? 3.164 3.612 -3.012 1.00 92.06 108 ARG A O 1
ATOM 866 N N . LEU A 1 109 ? 4.066 4.438 -1.115 1.00 92.38 109 LEU A N 1
ATOM 867 C CA . LEU A 1 109 ? 3.211 5.607 -0.978 1.00 92.38 109 LEU A CA 1
ATOM 868 C C . LEU A 1 109 ? 3.974 6.734 -0.286 1.00 92.38 109 LEU A C 1
ATOM 870 O O . LEU A 1 109 ? 4.836 6.486 0.550 1.00 92.38 109 LEU A O 1
ATOM 874 N N . TYR A 1 110 ? 3.642 7.969 -0.644 1.00 92.56 110 TYR A N 1
ATOM 875 C CA . TYR A 1 110 ? 4.157 9.168 0.005 1.00 92.56 110 TYR A CA 1
ATOM 876 C C . TYR A 1 110 ? 3.132 9.677 1.003 1.00 92.56 110 TYR A C 1
ATOM 878 O O . TYR A 1 110 ? 2.017 10.012 0.604 1.00 92.56 110 TYR A O 1
ATOM 886 N N . LEU A 1 111 ? 3.514 9.718 2.277 1.00 95.06 111 LEU A N 1
ATOM 887 C CA . LEU A 1 111 ? 2.639 10.104 3.380 1.00 95.06 111 LEU A CA 1
ATOM 888 C C . LEU A 1 111 ? 3.261 11.233 4.200 1.00 95.06 111 LEU A C 1
ATOM 890 O O . LEU A 1 111 ? 4.476 11.245 4.403 1.00 95.06 111 LEU A O 1
ATOM 894 N N . THR A 1 112 ? 2.428 12.147 4.692 1.00 95.25 112 THR A N 1
ATOM 895 C CA . THR A 1 112 ? 2.831 13.100 5.739 1.00 95.25 112 THR A CA 1
ATOM 896 C C . THR A 1 112 ? 2.933 12.401 7.096 1.00 95.25 112 THR A C 1
ATOM 898 O O . THR A 1 112 ? 2.467 11.268 7.259 1.00 95.25 112 THR A O 1
ATOM 901 N N . GLU A 1 113 ? 3.510 13.062 8.101 1.00 94.62 113 GLU A N 1
ATOM 902 C CA . GLU A 1 113 ? 3.600 12.488 9.450 1.00 94.62 113 GLU A CA 1
ATOM 903 C C . GLU A 1 113 ? 2.217 12.219 10.065 1.00 94.62 113 GLU A C 1
ATOM 905 O O . GLU A 1 113 ? 2.007 11.168 10.675 1.00 94.62 113 GLU A O 1
ATOM 910 N N . GLU A 1 114 ? 1.236 13.095 9.835 1.00 95.81 114 GLU A N 1
ATOM 911 C CA . GLU A 1 114 ? -0.146 12.906 10.285 1.00 95.81 114 GLU A CA 1
ATOM 912 C C . GLU A 1 114 ? -0.769 11.675 9.622 1.00 95.81 114 GLU A C 1
ATOM 914 O O . GLU A 1 114 ? -1.377 10.831 10.288 1.00 95.81 114 GLU A O 1
ATOM 919 N N . GLN A 1 115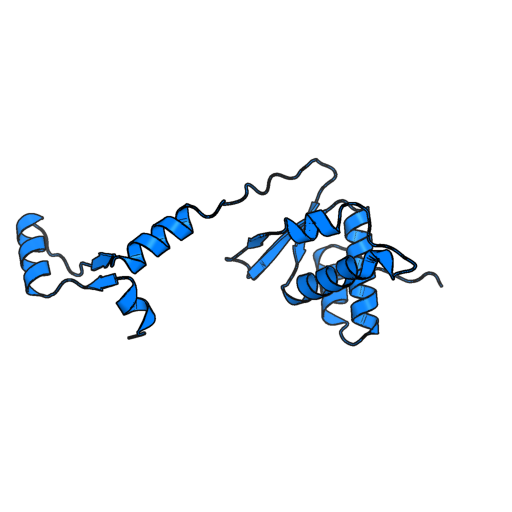 ? -0.577 11.524 8.310 1.00 96.75 115 GLN A N 1
ATOM 920 C CA . GLN A 1 115 ? -1.064 10.363 7.573 1.00 96.75 115 GLN A CA 1
ATOM 921 C C . GLN A 1 115 ? -0.387 9.070 8.045 1.00 96.75 115 GLN A C 1
ATOM 923 O O . GLN A 1 115 ? -1.057 8.047 8.192 1.00 96.75 115 GLN A O 1
ATOM 928 N N . MET A 1 116 ? 0.911 9.103 8.363 1.00 97.06 116 MET A N 1
ATOM 929 C CA . MET A 1 116 ? 1.605 7.960 8.962 1.00 97.06 116 MET A CA 1
ATOM 930 C C . MET A 1 116 ? 1.054 7.611 10.353 1.00 97.06 116 MET A C 1
ATOM 932 O O . MET A 1 116 ? 0.887 6.430 10.663 1.00 97.06 116 MET A O 1
ATOM 936 N N . ALA A 1 117 ? 0.722 8.606 11.181 1.00 96.50 117 ALA A N 1
ATOM 937 C CA . ALA A 1 117 ? 0.064 8.381 12.469 1.00 96.50 117 ALA A CA 1
ATOM 938 C C . ALA A 1 117 ? -1.335 7.762 12.296 1.00 96.50 117 ALA A C 1
ATOM 940 O O . ALA A 1 117 ? -1.718 6.859 13.044 1.00 96.50 117 ALA A O 1
ATOM 941 N N . SER A 1 118 ? -2.073 8.178 11.265 1.00 97.38 118 SER A N 1
ATOM 942 C CA . SER A 1 118 ? -3.363 7.587 10.893 1.00 97.38 118 SER A CA 1
ATOM 943 C C . SER A 1 118 ? -3.235 6.132 10.438 1.00 97.38 118 SER A C 1
ATOM 945 O O . SER A 1 118 ? -4.007 5.278 10.870 1.00 97.38 118 SER A O 1
ATOM 947 N N . VAL A 1 119 ? -2.207 5.813 9.644 1.00 97.19 119 VAL A N 1
ATOM 948 C CA . VAL A 1 119 ? -1.864 4.429 9.280 1.00 97.19 119 VAL A CA 1
ATOM 949 C C . VAL A 1 119 ? -1.543 3.608 10.527 1.00 97.19 119 VAL A C 1
ATOM 951 O O . VAL A 1 119 ? -2.064 2.505 10.685 1.00 97.19 119 VAL A O 1
ATOM 954 N N . ALA A 1 120 ? -0.747 4.145 11.453 1.00 96.94 120 ALA A N 1
ATOM 955 C CA . ALA A 1 120 ? -0.444 3.460 12.706 1.00 96.94 120 ALA A CA 1
ATOM 956 C C . ALA A 1 120 ? -1.711 3.180 13.536 1.00 96.94 120 ALA A C 1
ATOM 958 O O . ALA A 1 120 ? -1.817 2.106 14.130 1.00 96.94 120 ALA A O 1
ATOM 959 N N . TYR A 1 121 ? -2.686 4.095 13.537 1.00 96.75 121 TYR A N 1
ATOM 960 C CA . TYR A 1 121 ? -3.993 3.885 14.163 1.00 96.75 121 TYR A CA 1
ATOM 961 C C . TYR A 1 121 ? -4.810 2.788 13.462 1.00 96.75 121 TYR A C 1
ATOM 963 O O . TYR A 1 121 ? -5.296 1.869 14.123 1.00 96.75 121 TYR A O 1
ATOM 971 N N . GLY A 1 122 ? -4.897 2.808 12.129 1.00 96.00 122 GLY A N 1
ATOM 972 C CA . GLY A 1 122 ? -5.577 1.762 11.357 1.00 96.00 122 GLY A CA 1
ATOM 973 C C . GLY A 1 122 ? -4.974 0.369 11.584 1.00 96.00 122 GLY A C 1
ATOM 974 O O . GLY A 1 122 ? -5.695 -0.606 11.803 1.00 96.00 122 GLY A O 1
ATOM 975 N N . LEU A 1 123 ? -3.642 0.269 11.630 1.00 96.19 123 LEU A N 1
ATOM 976 C CA . LEU A 1 123 ? -2.953 -0.983 11.957 1.00 96.19 123 LEU A CA 1
ATOM 977 C C . LEU A 1 123 ? -3.140 -1.394 13.420 1.00 96.19 123 LEU A C 1
ATOM 979 O O . LEU A 1 123 ? -3.189 -2.588 13.714 1.00 96.19 123 LEU A O 1
ATOM 983 N N . TRP A 1 124 ? -3.267 -0.439 14.342 1.00 95.25 124 TRP A N 1
ATOM 984 C CA . TRP A 1 124 ? -3.616 -0.731 15.730 1.00 95.25 124 TRP A CA 1
ATOM 985 C C . TRP A 1 124 ? -5.033 -1.311 15.848 1.00 95.25 124 TRP A C 1
ATOM 987 O O . TRP A 1 124 ? -5.208 -2.319 16.530 1.00 95.25 124 TRP A O 1
ATOM 997 N N . LEU A 1 125 ? -6.020 -0.778 15.119 1.00 94.44 125 LEU A N 1
ATOM 998 C CA . LEU A 1 125 ? -7.361 -1.375 15.043 1.00 94.44 125 LEU A CA 1
ATOM 999 C C . LEU A 1 125 ? -7.308 -2.808 14.495 1.00 94.44 125 LEU A C 1
ATOM 1001 O O . LEU A 1 125 ? -7.896 -3.718 15.079 1.00 94.44 125 LEU A O 1
ATOM 1005 N N . HIS A 1 126 ? -6.546 -3.032 13.420 1.00 93.25 126 HIS A N 1
ATOM 1006 C CA . HIS A 1 126 ? -6.335 -4.371 12.861 1.00 93.25 126 HIS A CA 1
ATOM 1007 C C . HIS A 1 126 ? -5.677 -5.328 13.871 1.00 93.25 126 HIS A C 1
ATOM 1009 O O . HIS A 1 126 ? -6.081 -6.485 14.003 1.00 93.25 126 HIS A O 1
ATOM 1015 N N . LYS A 1 127 ? -4.713 -4.826 14.653 1.00 92.44 127 LYS A N 1
ATOM 1016 C CA . LYS A 1 127 ? -4.090 -5.559 15.759 1.00 92.44 127 LYS A CA 1
ATOM 1017 C C . LYS A 1 127 ? -5.098 -5.988 16.815 1.00 92.44 127 LYS A C 1
ATOM 1019 O O . LYS A 1 127 ? -5.043 -7.139 17.240 1.00 92.44 127 LYS A O 1
ATOM 1024 N N . MET A 1 128 ? -6.017 -5.109 17.207 1.00 91.81 128 MET A N 1
ATOM 1025 C CA . MET A 1 128 ? -7.070 -5.451 18.170 1.00 91.81 128 MET A CA 1
ATOM 1026 C C . MET A 1 128 ? -8.057 -6.487 17.612 1.00 91.81 128 MET A C 1
ATOM 1028 O O . MET A 1 128 ? -8.639 -7.243 18.383 1.00 91.81 128 MET A O 1
ATOM 1032 N N . ALA A 1 129 ? -8.208 -6.561 16.287 1.00 85.12 129 ALA A N 1
ATOM 1033 C CA . ALA A 1 129 ? -9.089 -7.514 15.616 1.00 85.12 129 ALA A CA 1
ATOM 1034 C C . ALA A 1 129 ? -8.463 -8.904 15.375 1.00 85.12 129 ALA A C 1
ATOM 1036 O O . ALA A 1 129 ? -9.195 -9.834 15.039 1.00 85.12 129 ALA A O 1
ATOM 1037 N N . GLY A 1 130 ? -7.146 -9.081 15.561 1.00 81.31 130 GLY A N 1
ATOM 1038 C CA . GLY A 1 130 ? -6.556 -10.426 15.593 1.00 81.31 130 GLY A CA 1
ATOM 1039 C C . GLY A 1 130 ? -5.103 -10.584 15.143 1.00 81.31 130 GLY A C 1
ATOM 1040 O O . GLY A 1 130 ? -4.523 -11.628 15.431 1.00 81.31 130 GLY A O 1
ATOM 1041 N N . SER A 1 131 ? -4.478 -9.598 14.484 1.00 82.44 131 SER A N 1
ATOM 1042 C CA . SER A 1 131 ? -3.066 -9.719 14.065 1.00 82.44 131 SER A CA 1
ATOM 1043 C C . SER A 1 131 ? -2.214 -8.509 14.439 1.00 82.44 131 SER A C 1
ATOM 1045 O O . SER A 1 131 ? -2.301 -7.437 13.847 1.00 82.44 131 SER A O 1
ATOM 1047 N N . ALA A 1 132 ? -1.312 -8.695 15.406 1.00 89.88 132 ALA A N 1
ATOM 1048 C CA . ALA A 1 132 ? -0.365 -7.660 15.828 1.00 89.88 132 ALA A CA 1
ATOM 1049 C C . ALA A 1 132 ? 0.846 -7.494 14.892 1.00 89.88 132 ALA A C 1
ATOM 1051 O O . ALA A 1 132 ? 1.624 -6.550 15.062 1.00 89.88 132 ALA A O 1
ATOM 1052 N N . ALA A 1 133 ? 1.050 -8.418 13.949 1.00 91.50 133 ALA A N 1
ATOM 1053 C CA . ALA A 1 133 ? 2.269 -8.489 13.148 1.00 91.50 133 ALA A CA 1
ATOM 1054 C C . ALA A 1 133 ? 2.449 -7.246 12.264 1.00 91.50 133 ALA A C 1
ATOM 1056 O O . ALA A 1 133 ? 3.541 -6.673 12.210 1.00 91.50 133 ALA A O 1
ATOM 1057 N N . GLU A 1 134 ? 1.367 -6.800 11.631 1.00 92.31 134 GLU A N 1
ATOM 1058 C CA . GLU A 1 134 ? 1.311 -5.639 10.749 1.00 92.31 134 GLU A CA 1
ATOM 1059 C C . GLU A 1 134 ? 1.692 -4.353 11.491 1.00 92.31 134 GLU A C 1
ATOM 1061 O O . GLU A 1 134 ? 2.567 -3.614 11.032 1.00 92.31 134 GLU A O 1
ATOM 1066 N N . ALA A 1 135 ? 1.091 -4.117 12.662 1.00 92.06 135 ALA A N 1
ATOM 1067 C CA . ALA A 1 135 ? 1.341 -2.935 13.488 1.00 92.06 135 ALA A CA 1
ATOM 1068 C C . ALA A 1 135 ? 2.772 -2.913 14.044 1.00 92.06 135 ALA A C 1
ATOM 1070 O O . ALA A 1 135 ? 3.467 -1.901 13.957 1.00 92.06 135 ALA A O 1
ATOM 1071 N N . ASN A 1 136 ? 3.251 -4.049 14.563 1.00 93.06 136 ASN A N 1
ATOM 1072 C CA . ASN A 1 136 ? 4.605 -4.152 15.108 1.00 93.06 136 ASN A CA 1
ATOM 1073 C C . ASN A 1 136 ? 5.670 -3.949 14.020 1.00 93.06 136 ASN A C 1
ATOM 1075 O O . ASN A 1 136 ? 6.722 -3.366 14.274 1.00 93.06 136 ASN A O 1
ATOM 1079 N N . ARG A 1 137 ? 5.420 -4.444 12.801 1.00 92.88 137 ARG A N 1
ATOM 1080 C CA . ARG A 1 137 ? 6.320 -4.224 11.665 1.00 92.88 137 ARG A CA 1
ATOM 1081 C C . ARG A 1 137 ? 6.319 -2.771 11.224 1.00 92.88 137 ARG A C 1
ATOM 1083 O O . ARG A 1 137 ? 7.396 -2.227 11.032 1.00 92.88 137 ARG A O 1
ATOM 1090 N N . PHE A 1 138 ? 5.152 -2.145 11.120 1.00 94.12 138 PHE A N 1
ATOM 1091 C CA . PHE A 1 138 ? 5.066 -0.73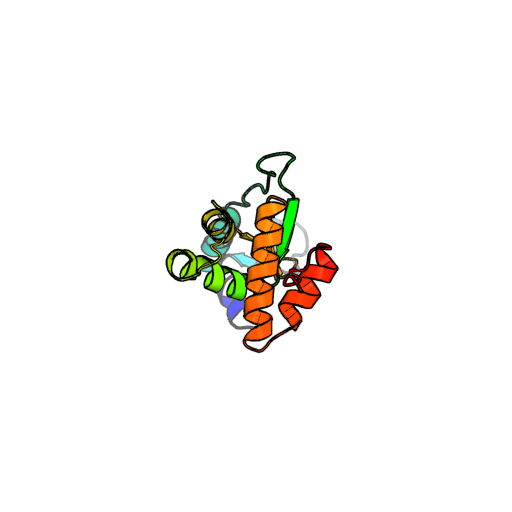5 10.752 1.00 94.12 138 PHE A CA 1
ATOM 1092 C C . PHE A 1 138 ? 5.826 0.154 11.741 1.00 94.12 138 PHE A C 1
ATOM 1094 O O . PHE A 1 138 ? 6.636 0.976 11.328 1.00 94.12 138 PHE A O 1
ATOM 1101 N N . SER A 1 139 ? 5.652 -0.089 13.042 1.00 93.38 139 SER A N 1
ATOM 1102 C CA . SER A 1 139 ? 6.393 0.620 14.087 1.00 93.38 139 SER A CA 1
ATOM 1103 C C . SER A 1 139 ? 7.904 0.432 13.982 1.00 93.38 139 SER A C 1
ATOM 1105 O O . SER A 1 139 ? 8.645 1.397 14.142 1.00 93.38 139 SER A O 1
ATOM 1107 N N . ARG A 1 140 ? 8.376 -0.779 13.670 1.00 93.69 140 ARG A N 1
ATOM 1108 C CA . ARG A 1 140 ? 9.809 -1.037 13.482 1.00 93.69 140 ARG A CA 1
ATOM 1109 C C . ARG A 1 140 ? 10.373 -0.334 12.249 1.00 93.69 140 ARG A C 1
ATOM 1111 O O . ARG A 1 140 ? 11.466 0.212 12.326 1.00 93.69 140 ARG A O 1
ATOM 1118 N N . ASP A 1 141 ? 9.649 -0.385 11.134 1.00 92.75 141 ASP A N 1
ATOM 1119 C CA . ASP A 1 141 ? 10.123 0.124 9.845 1.00 92.75 141 ASP A CA 1
ATOM 1120 C C . ASP A 1 141 ? 10.067 1.667 9.801 1.00 92.75 141 ASP A C 1
ATOM 1122 O O . ASP A 1 141 ? 10.919 2.288 9.171 1.00 92.75 141 ASP A O 1
ATOM 1126 N N . HIS A 1 142 ? 9.107 2.289 10.502 1.00 91.00 142 HIS A N 1
ATOM 1127 C CA . HIS A 1 142 ? 8.818 3.729 10.388 1.00 91.00 142 HIS A CA 1
ATOM 1128 C C . HIS A 1 142 ? 8.937 4.524 11.693 1.00 91.00 142 HIS A C 1
ATOM 1130 O O . HIS A 1 142 ? 8.801 5.745 11.673 1.00 91.00 142 HIS A O 1
ATOM 1136 N N . GLY A 1 143 ? 9.173 3.865 12.830 1.00 90.50 143 GLY A N 1
ATOM 1137 C CA . GLY A 1 143 ? 9.308 4.509 14.142 1.00 90.50 143 GLY A CA 1
ATOM 1138 C C . GLY A 1 143 ? 7.998 5.028 14.747 1.00 90.50 143 GLY A C 1
ATOM 1139 O O . GLY A 1 143 ? 8.031 5.670 15.793 1.00 90.50 143 GLY A O 1
ATOM 1140 N N . ILE A 1 144 ? 6.849 4.752 14.121 1.00 90.94 144 ILE A N 1
ATOM 1141 C CA . ILE A 1 144 ? 5.538 5.270 14.537 1.00 90.94 144 ILE A CA 1
ATOM 1142 C C . ILE A 1 144 ? 4.634 4.118 14.972 1.00 90.94 144 ILE A C 1
ATOM 1144 O O . ILE A 1 144 ? 4.388 3.173 14.222 1.00 90.94 144 ILE A O 1
ATOM 1148 N N . ALA A 1 145 ? 4.106 4.214 16.188 1.00 90.25 145 ALA A N 1
ATOM 1149 C CA . ALA A 1 145 ? 3.078 3.328 16.714 1.00 90.25 145 ALA A CA 1
ATOM 1150 C C . ALA A 1 145 ? 1.936 4.165 17.284 1.00 90.25 145 ALA A C 1
ATOM 1152 O O . ALA A 1 145 ? 2.174 5.207 17.893 1.00 90.25 145 ALA A O 1
ATOM 1153 N N . HIS A 1 146 ? 0.702 3.693 17.121 1.00 89.50 146 HIS A N 1
ATOM 1154 C CA . HIS A 1 146 ? -0.409 4.257 17.867 1.00 89.50 146 HIS A CA 1
ATOM 1155 C C . HIS A 1 146 ? -0.427 3.657 19.273 1.00 89.50 146 HIS A C 1
ATOM 1157 O O . HIS A 1 146 ? -0.524 2.436 19.438 1.00 89.50 146 HIS A O 1
ATOM 1163 N N . THR A 1 147 ? -0.360 4.534 20.268 1.00 82.62 147 THR A N 1
A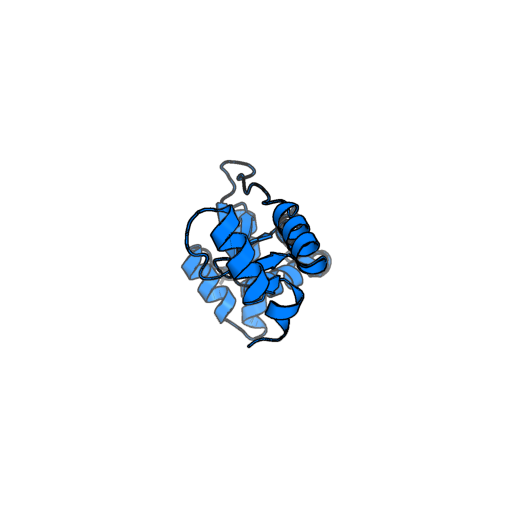TOM 1164 C CA . THR A 1 147 ? -0.533 4.194 21.677 1.00 82.62 147 THR A CA 1
ATOM 1165 C C . THR A 1 147 ? -1.812 4.884 22.143 1.00 82.62 147 THR A C 1
ATOM 1167 O O . THR A 1 147 ? -1.873 6.113 22.053 1.00 82.62 147 THR A O 1
ATOM 1170 N N . PRO A 1 148 ? -2.840 4.142 22.595 1.00 77.25 148 PRO A N 1
ATOM 1171 C CA . PRO A 1 148 ? -4.030 4.770 23.152 1.00 77.25 148 PRO A CA 1
ATOM 1172 C C . PRO A 1 148 ? -3.637 5.601 24.377 1.00 77.25 148 PRO A C 1
ATOM 1174 O O . PRO A 1 148 ? -2.707 5.240 25.104 1.00 77.25 148 PRO A O 1
ATOM 1177 N N . ALA A 1 149 ? -4.327 6.721 24.588 1.00 71.56 149 ALA A N 1
ATOM 1178 C CA . ALA A 1 149 ? -4.157 7.492 25.812 1.00 71.56 149 ALA A CA 1
ATOM 1179 C C . ALA A 1 149 ? -4.488 6.606 27.037 1.00 71.56 149 ALA A C 1
ATOM 1181 O O . ALA A 1 149 ? -5.381 5.759 26.923 1.00 71.56 149 ALA A O 1
ATOM 1182 N N . PRO A 1 150 ? -3.749 6.751 28.154 1.00 54.56 150 PRO A N 1
ATOM 1183 C CA . PR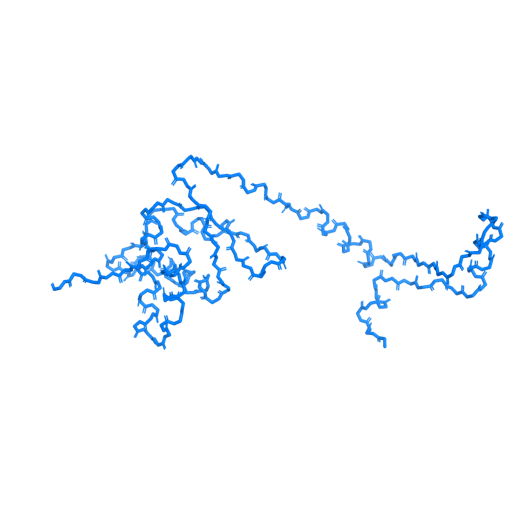O A 1 150 ? -4.007 6.007 29.385 1.00 54.56 150 PRO A CA 1
ATOM 1184 C C . PRO A 1 150 ? -5.362 6.344 30.016 1.00 54.56 150 PRO A C 1
ATOM 1186 O O . PRO A 1 150 ? -5.858 7.477 29.806 1.00 54.56 150 PRO A O 1
#

Sequence (150 aa):
MNAAASCLVELAERDERAELSARLGRPVRWAARLTRQGRDLLLYARSQPFADYAAPGPEYRLVELMPSQMDAIRLFTSLADRLQIQPQPDLEDRVRAAVPDRMSGRWRLYLTEEQMASVAYGLWLHKMAGSAAEANRFSRDHGIAHTPAP

Foldseek 3Di:
DDVVVCQFKDKDDPVSQVVVCVVVVHHDPTDIDTDPVNVVVVVVVVPPPPPPPPAPDPQWDKDWAAPVLLVLVQVQQVCQVPDPDHQDPCLNVQSVVWDADPVVNITIGIDGPSNLQSSLVSLVVVVVVPDVPRNVVSCVVPVHHDDDDD

Radius of gyration: 23.86 Å; chains: 1; bounding box: 48×45×72 Å

Secondary structure (DSSP, 8-state):
--HHHHHHEEEPPHHHHHHHHHHHTS--S--EEE-HHHHHHHHHHHHS-------SSTTPEEEEE-HHHHHHHHHHHHTGGG-SSPPPTTHHHHHHH-EEETTTTEEEEEE-HHHHHHHHHHHHHHHHHT--HHHHHHHHHHS-------

pLDDT: mean 87.82, std 12.1, range [41.25, 97.44]